Protein AF-D9PNL3-F1 (afdb_monomer)

Mean predicted aligned error: 6.19 Å

Structure (mmCIF, N/CA/C/O backbone):
data_AF-D9PNL3-F1
#
_entry.id   AF-D9PNL3-F1
#
loop_
_atom_site.group_PDB
_atom_site.id
_atom_site.type_symbol
_atom_site.label_atom_id
_atom_site.label_alt_id
_atom_site.label_comp_id
_atom_site.label_asym_id
_atom_site.label_entity_id
_atom_site.label_seq_id
_atom_site.pdbx_PDB_ins_code
_atom_site.Cartn_x
_atom_site.Cartn_y
_atom_site.Cartn_z
_atom_site.occupancy
_atom_site.B_iso_or_equiv
_atom_site.auth_seq_id
_atom_site.auth_comp_id
_atom_site.auth_asym_id
_atom_site.auth_atom_id
_atom_site.pdbx_PDB_model_num
ATOM 1 N N . MET A 1 1 ? -17.161 -4.518 15.458 1.00 80.88 1 MET A N 1
ATOM 2 C CA . MET A 1 1 ? -15.999 -5.371 15.128 1.00 80.88 1 MET A CA 1
ATOM 3 C C . MET A 1 1 ? -14.991 -4.517 14.377 1.00 80.88 1 MET A C 1
ATOM 5 O O . MET A 1 1 ? -15.387 -3.859 13.422 1.00 80.88 1 MET A O 1
ATOM 9 N N . ILE A 1 2 ? -13.739 -4.447 14.834 1.00 89.62 2 ILE A N 1
ATOM 10 C CA . ILE A 1 2 ? -12.684 -3.695 14.137 1.00 89.62 2 ILE A CA 1
ATOM 11 C C . ILE A 1 2 ? -12.025 -4.640 13.131 1.00 89.62 2 ILE A C 1
ATOM 13 O O . ILE A 1 2 ? -11.473 -5.666 13.521 1.00 89.62 2 ILE A O 1
ATOM 17 N N . LEU A 1 3 ? -12.132 -4.308 11.845 1.00 94.50 3 LEU A N 1
ATOM 18 C CA . LEU A 1 3 ? -11.509 -5.040 10.749 1.00 94.50 3 LEU A CA 1
ATOM 19 C C . LEU A 1 3 ? -10.084 -4.534 10.512 1.00 94.50 3 LEU A C 1
ATOM 21 O O . LEU A 1 3 ? -9.829 -3.333 10.616 1.00 94.50 3 LEU A O 1
ATOM 25 N N . LYS A 1 4 ? -9.186 -5.462 10.173 1.00 96.19 4 LYS A N 1
ATOM 26 C CA . LYS A 1 4 ? -7.839 -5.183 9.665 1.00 96.19 4 LYS A CA 1
ATOM 27 C C . LYS A 1 4 ? -7.800 -5.584 8.195 1.00 96.19 4 LYS A C 1
ATOM 29 O O . LYS A 1 4 ? -8.023 -6.753 7.886 1.00 96.19 4 LYS A O 1
ATOM 34 N N . VAL A 1 5 ? -7.549 -4.629 7.308 1.00 95.56 5 VAL A N 1
ATOM 35 C CA . VAL A 1 5 ? -7.570 -4.818 5.854 1.00 95.56 5 VAL A CA 1
ATOM 36 C C . VAL A 1 5 ? -6.157 -4.658 5.305 1.00 95.56 5 VAL A C 1
ATOM 38 O O . VAL A 1 5 ? -5.507 -3.640 5.529 1.00 95.56 5 VAL A O 1
ATOM 41 N N . LEU A 1 6 ? -5.683 -5.665 4.573 1.00 96.44 6 LEU A N 1
ATOM 42 C CA . LEU A 1 6 ? -4.424 -5.604 3.838 1.00 96.44 6 LEU A CA 1
ATOM 43 C C . LEU A 1 6 ? -4.732 -5.533 2.343 1.00 96.44 6 LEU A C 1
ATOM 45 O O . LEU A 1 6 ? -5.279 -6.477 1.776 1.00 96.44 6 LEU A O 1
ATOM 49 N N . LEU A 1 7 ? -4.383 -4.418 1.711 1.00 95.31 7 LEU A N 1
ATOM 50 C CA . LEU A 1 7 ? -4.496 -4.234 0.270 1.00 95.31 7 LEU A CA 1
ATOM 51 C C . LEU A 1 7 ? -3.163 -4.603 -0.367 1.00 95.31 7 LEU A C 1
ATOM 53 O O . LEU A 1 7 ? -2.155 -3.943 -0.129 1.00 95.31 7 LEU A O 1
ATOM 57 N N . VAL A 1 8 ? -3.155 -5.667 -1.163 1.00 92.25 8 VAL A N 1
ATOM 58 C CA . VAL A 1 8 ? -1.936 -6.160 -1.806 1.00 92.25 8 VAL A CA 1
ATOM 59 C C . VAL A 1 8 ? -1.940 -5.752 -3.271 1.00 92.25 8 VAL A C 1
ATOM 61 O O . VAL A 1 8 ? -2.912 -5.997 -3.990 1.00 92.25 8 VAL A O 1
ATOM 64 N N . ARG A 1 9 ? -0.846 -5.148 -3.733 1.00 88.31 9 ARG A N 1
ATOM 65 C CA . ARG A 1 9 ? -0.543 -5.069 -5.160 1.00 88.31 9 ARG A CA 1
ATOM 66 C C . ARG A 1 9 ? 0.381 -6.232 -5.507 1.00 88.31 9 ARG A C 1
ATOM 68 O O . ARG A 1 9 ? 1.508 -6.250 -5.024 1.00 88.31 9 ARG A O 1
ATOM 75 N N . PRO A 1 10 ? -0.086 -7.227 -6.275 1.00 85.00 10 PRO A N 1
ATOM 76 C CA . PRO A 1 10 ? 0.716 -8.402 -6.580 1.00 85.00 10 PRO A CA 1
ATOM 77 C C . PRO A 1 10 ? 1.824 -8.087 -7.586 1.00 85.00 10 PRO A C 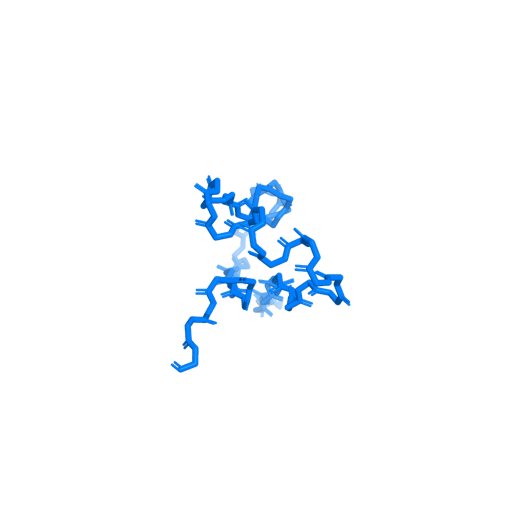1
ATOM 79 O O . PRO A 1 10 ? 1.764 -7.096 -8.317 1.00 85.00 10 PRO A O 1
ATOM 82 N N . HIS A 1 11 ? 2.802 -8.992 -7.656 1.00 79.06 11 HIS A N 1
ATOM 83 C CA . HIS A 1 11 ? 3.838 -8.966 -8.679 1.00 79.06 11 HIS A CA 1
ATOM 84 C C . HIS A 1 11 ? 3.191 -9.078 -10.069 1.00 79.06 11 HIS A C 1
ATOM 86 O O . HIS A 1 11 ? 2.356 -9.966 -10.288 1.00 79.06 11 HIS A O 1
ATOM 92 N N . PRO A 1 12 ? 3.500 -8.174 -11.008 1.00 70.88 12 PRO A N 1
ATOM 93 C CA . PRO A 1 12 ? 2.795 -8.152 -12.272 1.00 70.88 12 PRO A CA 1
ATOM 94 C C . PRO A 1 12 ? 3.331 -9.281 -13.168 1.00 70.88 12 PRO A C 1
ATOM 96 O O . PRO A 1 12 ? 4.527 -9.401 -13.408 1.00 70.88 12 PRO A O 1
ATOM 99 N N . TYR A 1 13 ? 2.435 -10.146 -13.649 1.00 65.75 13 TYR A N 1
ATOM 100 C CA . TYR A 1 13 ? 2.787 -11.414 -14.311 1.00 65.75 13 TYR A CA 1
ATOM 101 C C . TYR A 1 13 ? 3.337 -11.253 -15.747 1.00 65.75 13 TYR A C 1
ATOM 103 O O . TYR A 1 13 ? 3.588 -12.240 -16.433 1.00 65.75 13 TYR A O 1
ATOM 111 N N . LEU A 1 14 ? 3.502 -10.021 -16.246 1.00 63.50 14 LEU A N 1
ATOM 112 C CA . LEU A 1 14 ? 3.952 -9.761 -17.616 1.00 63.50 14 LEU A CA 1
ATOM 113 C C . LEU A 1 14 ? 5.399 -9.228 -17.626 1.00 63.50 14 LEU A C 1
ATOM 115 O O . LEU A 1 14 ? 5.663 -8.212 -16.980 1.00 63.50 14 LEU A O 1
ATOM 119 N N . PRO A 1 15 ? 6.328 -9.813 -18.404 1.00 60.69 15 PRO A N 1
ATOM 120 C CA . PRO A 1 15 ? 7.734 -9.390 -18.424 1.00 60.69 15 PRO A CA 1
ATOM 121 C C . PRO A 1 15 ? 7.918 -7.904 -18.776 1.00 60.69 15 PRO A C 1
ATOM 123 O O . PRO A 1 15 ? 8.727 -7.199 -18.181 1.00 60.69 15 PRO A O 1
ATOM 126 N N . THR A 1 16 ? 7.107 -7.389 -19.704 1.00 63.41 16 THR A N 1
ATOM 127 C CA . THR A 1 16 ? 7.102 -5.966 -20.080 1.00 63.41 16 THR A CA 1
ATOM 128 C C . THR A 1 16 ? 6.574 -5.061 -18.972 1.00 63.41 16 THR A C 1
ATOM 130 O O . THR A 1 16 ? 6.957 -3.898 -18.890 1.00 63.41 16 THR A O 1
ATOM 133 N N . SER A 1 17 ? 5.712 -5.584 -18.100 1.00 67.62 17 SER A N 1
ATOM 134 C CA . SER A 1 17 ? 5.105 -4.812 -17.020 1.00 67.62 17 SER A CA 1
ATOM 135 C C . SER A 1 17 ? 6.049 -4.597 -15.843 1.00 67.62 17 SER A C 1
ATOM 137 O O . SER A 1 17 ? 5.986 -3.528 -15.258 1.00 67.62 17 SER A O 1
ATOM 139 N N . GLN A 1 18 ? 6.956 -5.530 -15.534 1.00 67.06 18 GLN A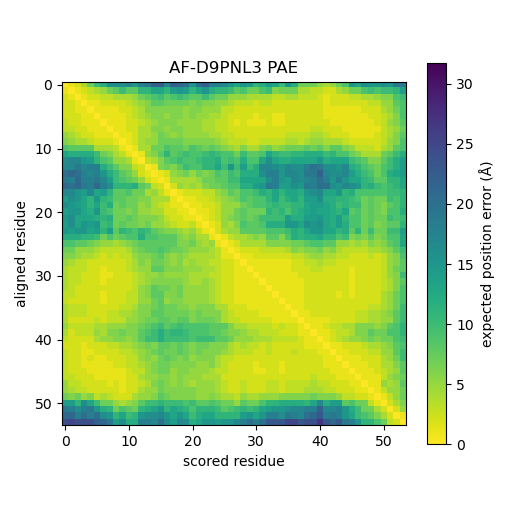 N 1
ATOM 140 C CA . GLN A 1 18 ? 7.961 -5.326 -14.483 1.00 67.06 18 GLN A CA 1
ATOM 141 C C . GLN A 1 18 ? 8.956 -4.232 -14.873 1.00 67.06 18 GLN A C 1
ATOM 143 O O . GLN A 1 18 ? 9.172 -3.301 -14.106 1.00 67.06 18 GLN A O 1
ATOM 148 N N . TRP A 1 19 ? 9.500 -4.296 -16.092 1.00 71.88 19 TRP A N 1
ATOM 149 C CA . TRP A 1 19 ? 10.441 -3.293 -16.598 1.00 71.88 19 TRP A CA 1
ATOM 150 C C . TRP A 1 19 ? 9.811 -1.899 -16.717 1.00 71.88 19 TRP A C 1
ATOM 152 O O . TRP A 1 19 ? 10.400 -0.899 -16.314 1.00 71.88 19 TRP A O 1
ATOM 162 N N . LEU A 1 20 ? 8.579 -1.824 -17.225 1.00 69.50 20 LEU A N 1
ATOM 163 C CA . LEU A 1 20 ? 7.854 -0.559 -17.311 1.00 69.50 20 LEU A CA 1
ATOM 164 C C . LEU A 1 20 ? 7.498 -0.016 -15.917 1.00 69.50 20 LEU A C 1
ATOM 166 O O . LEU A 1 20 ? 7.604 1.183 -15.676 1.00 69.50 20 LEU A O 1
ATOM 170 N N . GLN A 1 21 ? 7.091 -0.885 -14.987 1.00 66.94 21 GLN A N 1
ATOM 171 C CA . GLN A 1 21 ? 6.758 -0.482 -13.619 1.00 66.94 21 GLN A CA 1
ATOM 172 C C . GLN A 1 21 ? 7.990 -0.063 -12.817 1.00 66.94 21 GLN A C 1
ATOM 174 O O . GLN A 1 21 ? 7.878 0.885 -12.044 1.00 66.94 21 GLN A O 1
ATOM 179 N N . SER A 1 22 ? 9.154 -0.686 -13.025 1.00 67.31 22 SER A N 1
ATOM 180 C CA . SER A 1 22 ? 10.404 -0.265 -12.384 1.00 67.31 22 SER A CA 1
ATOM 181 C C . SER A 1 22 ? 10.923 1.055 -12.955 1.00 67.31 22 SER A C 1
ATOM 183 O O . SER A 1 22 ? 11.361 1.910 -12.188 1.00 67.31 22 SER A O 1
ATOM 185 N N . MET A 1 23 ? 10.793 1.281 -14.270 1.00 68.50 23 MET A N 1
ATOM 186 C CA . MET A 1 23 ? 11.148 2.566 -14.886 1.00 68.50 23 MET A CA 1
ATOM 187 C C . MET A 1 23 ? 10.246 3.715 -14.437 1.00 68.50 23 MET A C 1
ATOM 189 O O . MET A 1 23 ? 10.730 4.822 -14.213 1.00 68.50 23 MET A O 1
ATOM 193 N N . ILE A 1 24 ? 8.938 3.474 -14.330 1.00 69.81 24 ILE A N 1
ATOM 194 C CA . ILE A 1 24 ? 7.959 4.533 -14.053 1.00 69.81 24 ILE A CA 1
ATOM 195 C C . ILE A 1 24 ? 7.690 4.672 -12.540 1.00 69.81 24 ILE A C 1
ATOM 197 O O . ILE A 1 24 ? 7.091 5.660 -12.127 1.00 69.81 24 ILE A O 1
ATOM 201 N N . ARG A 1 25 ? 8.161 3.726 -11.703 1.00 69.62 25 ARG A N 1
ATOM 202 C CA . ARG A 1 25 ? 7.889 3.637 -10.249 1.00 69.62 25 ARG A CA 1
ATOM 203 C C . ARG A 1 25 ? 6.428 3.962 -9.939 1.00 69.62 25 ARG A C 1
ATOM 205 O O . ARG A 1 25 ? 6.121 4.836 -9.136 1.00 69.62 25 ARG A O 1
ATOM 212 N N . LEU A 1 26 ? 5.525 3.300 -10.660 1.00 76.81 26 LEU A N 1
ATOM 213 C CA . LEU A 1 26 ? 4.095 3.559 -10.535 1.00 76.81 26 LEU A CA 1
ATOM 214 C C . LEU A 1 26 ? 3.654 3.243 -9.107 1.00 76.81 26 LEU A C 1
ATOM 216 O O . LEU A 1 26 ? 3.811 2.102 -8.683 1.00 76.81 26 LEU A O 1
ATOM 220 N N . GLU A 1 27 ? 3.082 4.219 -8.408 1.00 82.50 27 GLU A N 1
ATOM 221 C CA . GLU A 1 27 ? 2.459 4.052 -7.088 1.00 82.50 27 GLU A CA 1
ATOM 222 C C . GLU A 1 27 ? 1.226 3.121 -7.163 1.00 82.50 27 GLU A C 1
ATOM 224 O O . GLU A 1 27 ? 0.587 3.019 -8.223 1.00 82.50 27 GLU A O 1
ATOM 229 N N . PRO A 1 28 ? 0.837 2.443 -6.065 1.00 87.88 28 PRO A N 1
ATOM 230 C CA . PRO A 1 28 ? -0.324 1.553 -6.012 1.00 87.88 28 PRO A CA 1
ATOM 231 C C . PRO A 1 28 ? -1.649 2.340 -5.920 1.00 87.88 28 PRO A C 1
ATOM 233 O O . PRO A 1 28 ? -2.456 2.143 -5.012 1.00 87.88 28 PRO A O 1
ATOM 236 N N . TYR A 1 29 ? -1.903 3.226 -6.887 1.00 89.19 29 TYR A N 1
ATOM 237 C CA . TYR A 1 29 ? -3.014 4.189 -6.879 1.00 89.19 29 TYR A CA 1
ATOM 238 C C . TYR A 1 29 ? -4.397 3.547 -6.672 1.00 89.19 29 TYR A C 1
ATOM 240 O O . TYR A 1 29 ? -5.257 4.084 -5.974 1.00 89.19 29 TYR A O 1
ATOM 248 N N . ALA A 1 30 ? -4.626 2.360 -7.239 1.00 89.88 30 ALA A N 1
ATOM 249 C CA . ALA A 1 30 ? -5.878 1.634 -7.037 1.00 89.88 30 ALA A CA 1
ATOM 250 C C . ALA A 1 30 ? -6.081 1.239 -5.561 1.00 89.88 30 ALA A C 1
ATOM 252 O O . ALA A 1 30 ? -7.184 1.359 -5.029 1.00 89.88 30 ALA A O 1
ATOM 253 N N . GLN A 1 31 ? -5.020 0.792 -4.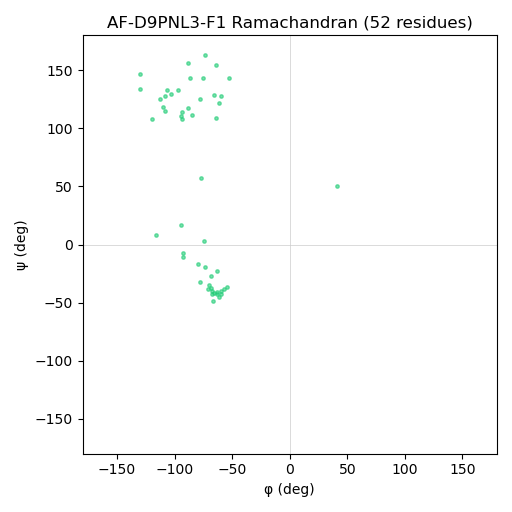887 1.00 93.38 31 GLN A N 1
ATOM 254 C CA . GLN A 1 31 ? -5.039 0.456 -3.468 1.00 93.38 31 GLN A CA 1
ATOM 255 C C . GLN A 1 31 ? -5.212 1.712 -2.607 1.00 93.38 31 GLN A C 1
ATOM 257 O O . GLN A 1 31 ? -5.950 1.662 -1.626 1.00 93.38 31 GLN A O 1
ATOM 262 N N . GLU A 1 32 ? -4.610 2.840 -2.986 1.00 93.88 32 GLU A N 1
ATOM 263 C CA . GLU A 1 32 ? -4.807 4.123 -2.297 1.00 93.88 32 GLU A CA 1
ATOM 264 C C . GLU A 1 32 ? -6.268 4.590 -2.351 1.00 93.88 32 GLU A C 1
ATOM 266 O O . GLU A 1 32 ? -6.839 4.964 -1.324 1.00 93.88 32 GLU A O 1
ATOM 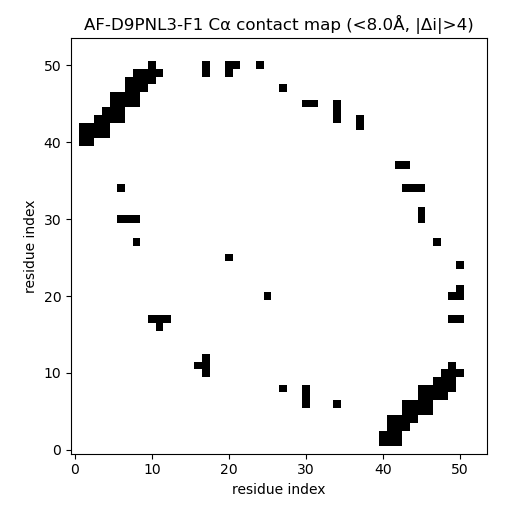271 N N . LEU A 1 33 ? -6.908 4.497 -3.522 1.00 95.19 33 LEU A N 1
ATOM 272 C CA . LEU A 1 33 ? -8.327 4.828 -3.686 1.00 95.19 33 LEU A CA 1
ATO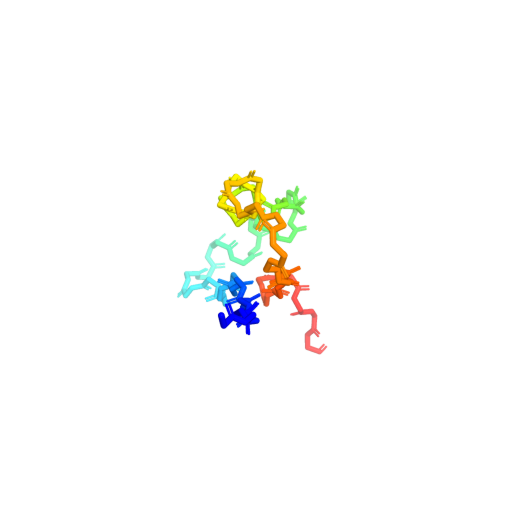M 273 C C . LEU A 1 33 ? -9.227 3.963 -2.797 1.00 95.19 33 LEU A C 1
ATOM 275 O O . LEU A 1 33 ? -10.154 4.471 -2.165 1.00 95.19 33 LEU A O 1
ATOM 279 N N . ILE A 1 34 ? -8.948 2.659 -2.720 1.00 94.69 34 ILE A N 1
ATOM 280 C CA . ILE A 1 34 ? -9.705 1.737 -1.865 1.00 94.69 34 ILE A CA 1
ATOM 281 C C . ILE A 1 34 ? -9.455 2.053 -0.385 1.00 94.69 34 ILE A C 1
ATOM 283 O O . ILE A 1 34 ? -10.408 2.091 0.396 1.00 94.69 34 ILE A O 1
ATOM 287 N N . ALA A 1 35 ? -8.205 2.324 0.004 1.00 95.00 35 ALA A N 1
ATOM 288 C CA . ALA A 1 35 ? -7.849 2.684 1.374 1.00 95.00 35 ALA A CA 1
ATOM 289 C C . ALA A 1 35 ? -8.576 3.953 1.840 1.00 95.00 35 ALA A C 1
ATOM 291 O O . ALA A 1 35 ? -9.093 3.977 2.955 1.00 95.00 35 ALA A O 1
ATOM 292 N N . GLY A 1 36 ? -8.709 4.963 0.973 1.00 94.38 36 GLY A N 1
ATOM 293 C CA . GLY A 1 36 ? -9.462 6.187 1.270 1.00 94.38 36 GLY A CA 1
ATOM 294 C C . GLY A 1 36 ? -10.960 5.965 1.527 1.00 94.38 36 GLY A C 1
ATOM 295 O O . GLY A 1 36 ? -11.600 6.769 2.205 1.00 94.38 36 GLY A O 1
ATOM 296 N N . GLY A 1 37 ? -11.532 4.864 1.028 1.00 94.62 37 GLY A N 1
ATOM 297 C CA . GLY A 1 37 ? -12.919 4.473 1.296 1.00 94.62 37 GLY A CA 1
ATOM 298 C C . GLY A 1 37 ? -13.130 3.800 2.658 1.00 94.62 37 GLY A C 1
ATOM 299 O O . GLY A 1 37 ? -14.266 3.715 3.133 1.00 94.62 37 GLY A O 1
ATOM 300 N N . ILE A 1 38 ? -12.059 3.330 3.303 1.00 93.75 38 ILE A N 1
ATOM 301 C CA . ILE A 1 38 ? -12.123 2.630 4.587 1.00 93.75 38 ILE A CA 1
ATOM 302 C C . ILE A 1 38 ? -12.135 3.663 5.713 1.00 93.75 38 ILE A C 1
ATOM 304 O O . ILE A 1 38 ? -11.162 4.366 5.969 1.00 93.75 38 ILE A O 1
ATOM 308 N N . ARG A 1 39 ? -13.273 3.763 6.401 1.00 92.50 39 ARG A N 1
ATOM 309 C CA . ARG A 1 39 ? -13.468 4.708 7.507 1.00 92.50 39 ARG A CA 1
ATOM 310 C C . ARG A 1 39 ? -13.035 4.108 8.843 1.00 92.50 39 ARG A C 1
ATOM 312 O O . ARG A 1 39 ? -13.075 2.892 9.043 1.00 92.50 39 ARG A O 1
ATOM 319 N N . ALA A 1 40 ? -12.709 4.982 9.795 1.00 89.44 40 ALA A N 1
ATOM 320 C CA . ALA A 1 40 ? -12.542 4.596 11.194 1.00 89.44 40 ALA A CA 1
ATOM 321 C C . ALA A 1 40 ? -13.785 3.822 11.699 1.00 89.44 40 ALA A C 1
ATOM 323 O O . ALA A 1 40 ? -14.906 4.158 11.306 1.00 89.44 40 ALA A O 1
ATOM 324 N N . PRO A 1 41 ? -13.626 2.799 12.563 1.00 93.31 41 PRO A N 1
ATOM 325 C CA . PRO A 1 41 ? -12.416 2.426 13.305 1.00 93.31 41 PRO A CA 1
ATOM 326 C C . PRO A 1 41 ? -11.555 1.345 12.622 1.00 93.31 41 PRO A C 1
ATOM 328 O O . PRO A 1 41 ? -10.773 0.681 13.297 1.00 93.31 41 PRO A O 1
ATOM 331 N N . HIS A 1 42 ? -11.746 1.084 11.327 1.00 94.06 42 HIS A N 1
ATOM 332 C CA . HIS A 1 42 ? -11.036 0.017 10.620 1.00 94.06 42 HIS A CA 1
ATOM 333 C C . HIS A 1 42 ? -9.578 0.397 10.326 1.00 94.06 42 HIS A C 1
ATOM 335 O O . HIS A 1 42 ? -9.288 1.552 10.026 1.00 94.06 42 HIS A O 1
ATOM 341 N N . ASP A 1 43 ? -8.677 -0.581 10.419 1.00 95.25 43 ASP A N 1
ATOM 342 C CA . ASP A 1 43 ? -7.253 -0.422 10.101 1.00 95.25 43 ASP A CA 1
ATOM 343 C C . ASP A 1 43 ? -6.999 -0.904 8.669 1.00 95.25 43 ASP A C 1
ATOM 345 O O . ASP A 1 43 ? -7.465 -1.983 8.287 1.00 95.25 43 ASP A O 1
ATOM 349 N N . VAL A 1 44 ? -6.265 -0.119 7.881 1.00 96.31 44 VAL A N 1
ATOM 350 C CA . VAL A 1 44 ? -5.908 -0.446 6.497 1.00 96.31 44 VAL A CA 1
ATOM 351 C C . VAL A 1 44 ? -4.410 -0.272 6.284 1.00 96.31 44 VAL A C 1
ATOM 353 O O . VAL A 1 44 ? -3.823 0.734 6.673 1.00 96.31 44 VAL A O 1
ATOM 356 N N . LYS A 1 45 ? -3.787 -1.256 5.631 1.00 95.88 45 LYS A N 1
ATOM 357 C CA . LYS A 1 45 ? -2.388 -1.204 5.193 1.00 95.88 45 LYS A CA 1
ATOM 358 C C . LYS A 1 45 ? -2.276 -1.603 3.731 1.00 95.88 45 LYS A C 1
ATOM 360 O O . LYS A 1 45 ? -3.015 -2.471 3.270 1.00 95.88 45 LYS A O 1
ATOM 365 N N . ILE A 1 46 ? -1.331 -0.995 3.023 1.00 94.00 46 ILE A N 1
ATOM 366 C CA . ILE A 1 46 ? -1.002 -1.332 1.636 1.00 94.00 46 ILE A CA 1
ATOM 367 C C . ILE A 1 46 ? 0.331 -2.084 1.628 1.00 94.00 46 ILE A C 1
ATOM 369 O O . ILE A 1 46 ? 1.285 -1.672 2.285 1.00 94.00 46 ILE A O 1
ATOM 373 N N . CYS A 1 47 ? 0.381 -3.199 0.907 1.00 91.62 47 CYS A N 1
ATOM 374 C CA . CYS A 1 47 ? 1.589 -3.967 0.637 1.00 91.62 47 CYS A CA 1
ATOM 375 C C . CYS A 1 47 ? 1.799 -4.001 -0.877 1.00 91.62 47 CYS A C 1
ATOM 377 O O . CYS A 1 47 ? 1.040 -4.654 -1.596 1.00 91.62 47 CYS A O 1
ATOM 379 N N . ASP A 1 48 ? 2.797 -3.262 -1.359 1.00 87.69 48 ASP A N 1
ATOM 380 C CA . ASP A 1 48 ? 3.152 -3.255 -2.774 1.00 87.69 48 ASP A CA 1
ATOM 381 C C . ASP A 1 48 ? 4.262 -4.273 -3.046 1.00 87.69 48 ASP A C 1
ATOM 383 O O . ASP A 1 48 ? 5.407 -4.085 -2.641 1.00 87.69 48 ASP A O 1
ATOM 387 N N . LEU A 1 49 ? 3.905 -5.370 -3.713 1.00 85.44 49 LEU A N 1
ATOM 388 C CA . LEU A 1 49 ? 4.850 -6.395 -4.142 1.00 85.44 49 LEU A CA 1
ATOM 389 C C . LEU A 1 49 ? 5.353 -6.148 -5.563 1.00 85.44 49 LEU A C 1
ATOM 391 O O . LEU A 1 49 ? 6.235 -6.867 -6.006 1.00 85.44 49 LEU A O 1
ATOM 395 N N . ALA A 1 50 ? 4.818 -5.181 -6.310 1.00 78.00 50 ALA A N 1
ATOM 396 C CA . ALA A 1 50 ? 5.179 -4.974 -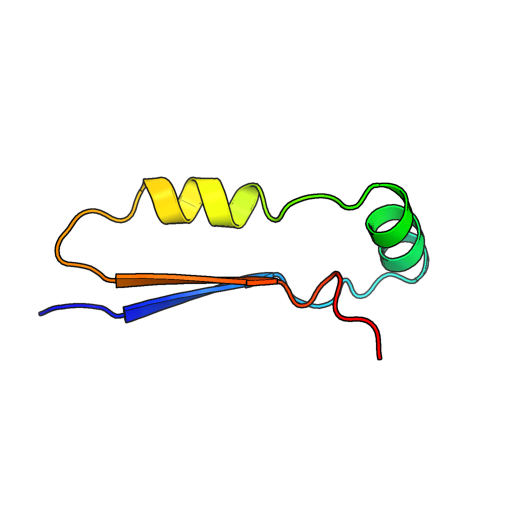7.710 1.00 78.00 50 ALA A CA 1
ATOM 397 C C . ALA A 1 50 ? 6.569 -4.351 -7.911 1.00 78.00 50 ALA A C 1
ATOM 399 O O . ALA A 1 50 ? 7.123 -4.463 -9.002 1.00 78.00 50 ALA A O 1
ATOM 400 N N . VAL A 1 51 ? 7.124 -3.720 -6.873 1.00 68.00 51 VAL A N 1
ATOM 401 C CA . VAL A 1 51 ? 8.433 -3.036 -6.892 1.00 68.0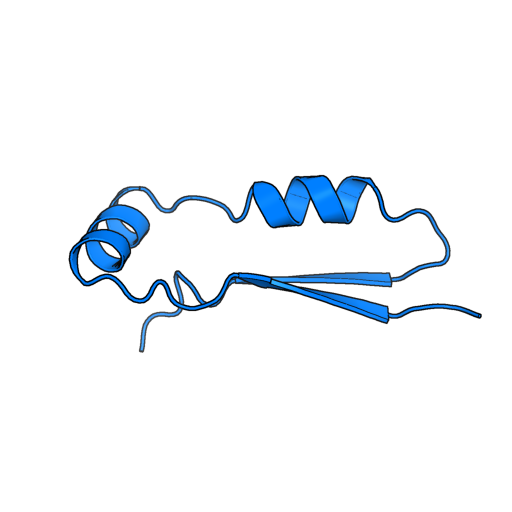0 51 VAL A CA 1
ATOM 402 C C . VAL A 1 51 ? 9.439 -3.705 -5.945 1.00 68.00 51 VAL A C 1
ATOM 404 O O . VAL A 1 51 ? 10.513 -3.166 -5.708 1.00 68.00 51 VAL A O 1
ATOM 407 N N . ALA A 1 52 ? 9.106 -4.865 -5.369 1.00 61.50 52 ALA A N 1
ATOM 408 C CA . ALA A 1 52 ? 10.055 -5.603 -4.544 1.00 61.50 52 ALA A CA 1
ATOM 409 C C . ALA A 1 52 ? 11.235 -6.054 -5.423 1.00 61.50 52 ALA A C 1
ATOM 411 O O . ALA A 1 52 ? 11.061 -6.897 -6.302 1.00 61.50 52 ALA A O 1
ATOM 412 N N . GLU A 1 53 ? 12.397 -5.430 -5.220 1.00 55.81 53 GLU A N 1
ATOM 413 C CA . GLU A 1 53 ? 13.681 -5.905 -5.737 1.00 55.81 53 GLU A CA 1
ATOM 414 C C . GLU A 1 53 ? 14.002 -7.235 -5.031 1.00 55.81 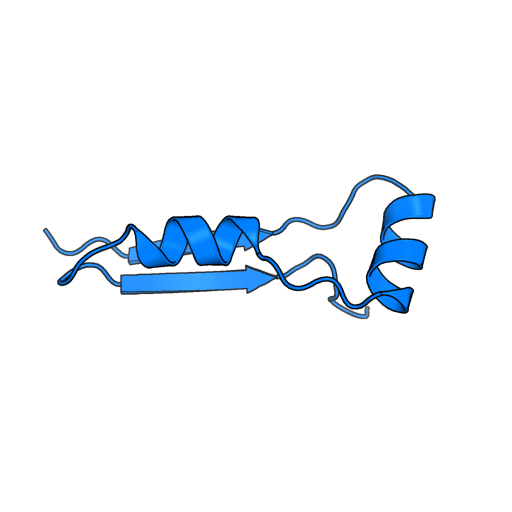53 GLU A C 1
ATOM 416 O O . GLU A 1 53 ? 13.873 -7.318 -3.805 1.00 55.81 53 GLU A O 1
ATOM 421 N N . GLU A 1 54 ? 14.331 -8.277 -5.804 1.00 50.94 54 GLU A N 1
ATOM 422 C CA . GLU A 1 54 ? 14.887 -9.538 -5.278 1.00 50.94 54 GLU A CA 1
ATOM 423 C C . GLU A 1 54 ? 16.257 -9.322 -4.621 1.00 50.94 54 GLU A C 1
ATOM 425 O O . GLU A 1 54 ? 17.082 -8.570 -5.194 1.00 50.94 54 GLU A O 1
#

Secondary structure (DSSP, 8-state):
---EEEEEEPPPSSHHHHHHHHHHT---HHHHHHHHH--TT-EEEEEE-TT---

Foldseek 3Di:
DAAEEEAEDAADPDPVQLVVCQVVVDDPVVLVVVVVVDDPPYHYDYHYPNNDDD

Solvent-accessible surface area (backbone atoms only — not comparable to full-atom values): 3490 Å² total; per-residue (Å²): 134,78,52,79,44,77,42,72,42,67,63,60,94,43,78,69,49,44,58,51,40,64,74,64,61,69,71,68,59,71,53,52,59,55,50,74,69,59,55,84,84,45,46,74,47,79,46,71,46,56,76,64,78,132

Radius of gyration: 13.29 Å; Cα contacts (8 Å, |Δi|>4): 61; chains: 1; bounding box: 31×18×35 Å

Nearest PDB structures (foldseek):
  3qi7-assembly1_A  TM=3.278E-01  e=1.924E+00  Clostridioides difficile 630
  6bgn-assembly4_D  TM=3.335E-01  e=2.883E+00  Pseudomonas putida
  3h5l-assembly1_A  TM=2.821E-01  e=4.040E+00  Ruegeria pomeroyi
  4kv7-assembly1_A  TM=2.883E-01  e=6.930E+00  Rhodopirellula baltica SH 1
  2fm7-assembly1_A  TM=2.427E-01  e=8.484E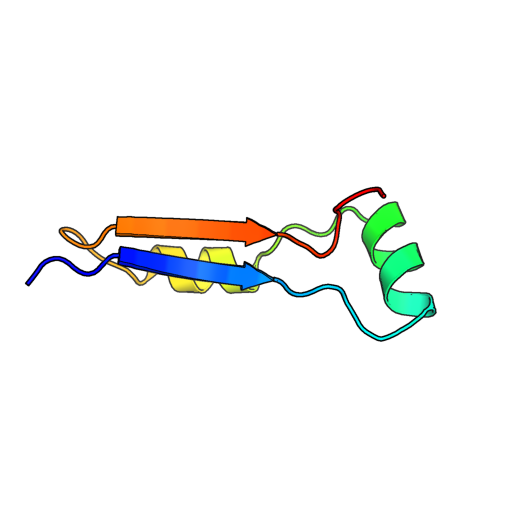+00  Pseudomonas putida

Organism: NCBI:txid749907

pLDDT: mean 82.34, std 13.1, range [50.94, 96.44]

Sequence (54 aa):
MILKVLLVRPHPYLPTSQWLQSMIRLEPYAQELIAGGIRAPHDVKICDLAVAEE